Protein AF-A0A1Y1K7K6-F1 (afdb_monomer)

Sequence (137 aa):
GSRPLATKSSQQSQARAASTSFRSKNTNNTSPTKSSPLASSPPTNASDLDEEPPMPKKRKADKEDKPMSVKRRAVPSDVLNKAHKFKTYYQQYETLHYEITALDNPPHEKLASLLDLRDRLQIMKREIYKQYSPDRE

Foldseek 3Di:
DDDDDDDDDDDDDYDDDDDDDDDDDDDDDDDDDDDDPDDDDDDDPPPVPPDDDDDDDDDDDDDDDDDDPPVPPPQPPVLVVLVVVLVVLVVVLVVLVVVQVVDPDRDPVSVVVNVVSVVVSVVSVVVSCCSVPVPPD

Nearest PDB structures (foldseek):
  5vyk-assembly1_A  TM=8.886E-01  e=3.015E-01  Homo sapiens
  2f66-assembly3_A  TM=7.759E-01  e=1.296E+00  Saccharomyces cerevisiae
  7udc-assembly1_B  TM=7.387E-01  e=1.381E+00  Rattus norvegicus
  8th8-assembly1_H  TM=8.482E-01  e=2.954E+00  Tetrahymena thermophila

Radius of gyration: 34.65 Å; Cα contacts (8 Å, |Δi|>4): 29; chains: 1; bounding box: 94×81×56 Å

Organism: Photinus pyralis (NCBI:txid7054)

Solvent-accessible surface area (backbone atoms only — not comparable to full-atom values): 9794 Å² total; per-residue (Å²): 135,90,86,88,88,86,89,82,92,79,89,88,84,86,89,84,90,81,91,82,89,90,88,87,85,89,83,86,80,80,76,91,79,77,93,75,87,76,83,82,79,85,74,88,80,76,74,80,72,90,76,76,80,89,79,86,89,83,91,85,81,93,76,93,76,87,75,78,81,68,82,68,76,73,78,54,67,68,51,53,53,48,50,54,51,46,52,55,51,47,53,53,37,50,55,52,48,52,54,42,71,72,37,97,79,56,57,67,70,59,54,52,52,46,50,52,44,50,54,51,47,53,51,51,48,52,54,44,44,53,76,75,46,74,87,76,125

pLDDT: mean 70.52, std 21.45, range [38.28, 98.44]

Mean predicted aligned error: 21.3 Å

Secondary structure (DSSP, 8-state):
-------------------------------------------------------------------------PPPHHHHHHHHHHHHHHHHHHHHHHHHHH-SS--HHHHHHHHHHHHHHHHHHHHHHHHH-TT--

Structure (mmCIF, N/CA/C/O backbone):
data_AF-A0A1Y1K7K6-F1
#
_entry.id   AF-A0A1Y1K7K6-F1
#
loop_
_atom_site.group_PDB
_atom_site.id
_atom_site.type_symbol
_atom_site.label_atom_id
_atom_site.label_alt_id
_atom_site.label_comp_id
_atom_site.label_asym_id
_atom_site.label_entity_id
_atom_site.label_seq_id
_atom_site.pdbx_PDB_ins_code
_atom_site.Cartn_x
_atom_site.Cartn_y
_atom_site.Cartn_z
_atom_site.occupancy
_atom_site.B_iso_or_equiv
_atom_site.auth_seq_id
_atom_site.auth_comp_id
_atom_site.auth_asym_id
_atom_site.auth_atom_id
_atom_site.pdbx_PDB_model_num
ATOM 1 N N . GLY A 1 1 ? 24.194 -52.604 24.900 1.00 38.28 1 GLY A N 1
ATOM 2 C CA . GLY A 1 1 ? 25.603 -52.404 25.292 1.00 38.28 1 GLY A CA 1
ATOM 3 C C . GLY A 1 1 ? 26.163 -51.284 24.447 1.00 38.28 1 GLY A C 1
ATOM 4 O O . GLY A 1 1 ? 25.948 -51.329 23.250 1.00 38.28 1 GLY A O 1
ATOM 5 N N . SER A 1 2 ? 26.580 -50.166 25.048 1.00 42.72 2 SER A N 1
ATOM 6 C CA . SER A 1 2 ? 27.964 -49.885 25.511 1.00 42.72 2 SER A CA 1
ATOM 7 C C . SER A 1 2 ? 28.791 -49.281 24.367 1.00 42.72 2 SER A C 1
ATOM 9 O O . SER A 1 2 ? 28.832 -49.889 23.312 1.00 42.72 2 SER A O 1
ATOM 11 N N . ARG A 1 3 ? 29.516 -48.160 24.446 1.00 54.31 3 ARG A N 1
ATOM 12 C CA . ARG A 1 3 ? 29.800 -47.089 25.427 1.00 54.31 3 ARG A CA 1
ATOM 13 C C . ARG A 1 3 ? 30.460 -45.932 24.616 1.00 54.31 3 ARG A C 1
ATOM 15 O O . ARG A 1 3 ? 30.927 -46.190 23.509 1.00 54.31 3 ARG A O 1
ATOM 22 N N . PRO A 1 4 ? 30.530 -44.697 25.149 1.00 62.84 4 PRO A N 1
ATOM 23 C CA . PRO A 1 4 ? 31.079 -43.501 24.492 1.00 62.84 4 PRO A CA 1
ATOM 24 C C . PRO A 1 4 ? 32.577 -43.284 24.796 1.00 62.84 4 PRO A C 1
ATOM 26 O O . PRO A 1 4 ? 33.101 -43.861 25.750 1.00 62.84 4 PRO A O 1
ATOM 29 N N . LEU A 1 5 ? 33.243 -42.388 24.055 1.00 50.78 5 LEU A N 1
ATOM 30 C CA . LEU A 1 5 ? 34.589 -41.885 24.367 1.00 50.78 5 LEU A CA 1
ATOM 31 C C . LEU A 1 5 ? 34.592 -40.3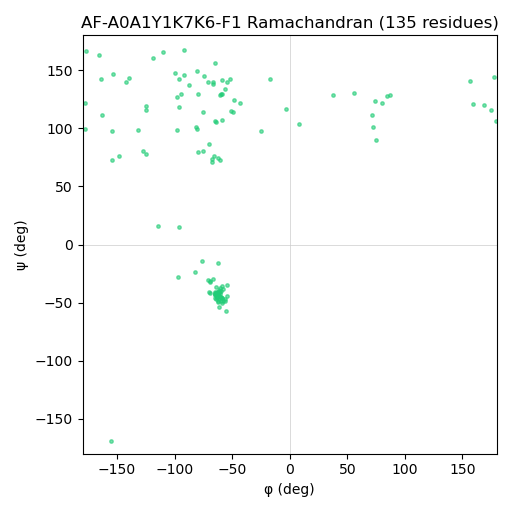54 24.448 1.00 50.78 5 LEU A C 1
ATOM 33 O O . LEU A 1 5 ? 34.352 -39.653 23.470 1.00 50.78 5 LEU A O 1
ATOM 37 N N . ALA A 1 6 ? 34.875 -39.869 25.654 1.00 51.06 6 ALA A N 1
ATOM 38 C CA . ALA A 1 6 ? 35.286 -38.510 25.964 1.00 51.06 6 ALA A CA 1
ATOM 39 C C . ALA A 1 6 ? 36.810 -38.486 26.134 1.00 51.06 6 ALA A C 1
ATOM 41 O O . ALA A 1 6 ? 37.355 -39.424 26.713 1.00 51.06 6 ALA A O 1
ATOM 42 N N . THR A 1 7 ? 37.472 -37.386 25.772 1.00 53.69 7 THR A N 1
ATOM 43 C CA . THR A 1 7 ? 38.765 -37.008 26.364 1.00 53.69 7 THR A CA 1
ATOM 44 C C . THR A 1 7 ? 38.858 -35.497 26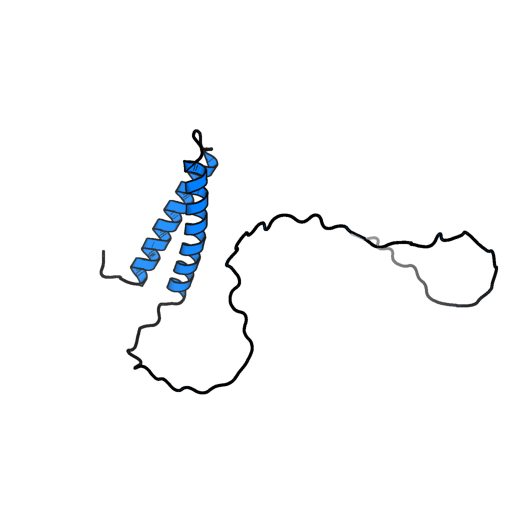.546 1.00 53.69 7 THR A C 1
ATOM 46 O O . THR A 1 7 ? 38.395 -34.712 25.725 1.00 53.69 7 THR A O 1
ATOM 49 N N . LYS A 1 8 ? 39.438 -35.134 27.686 1.00 46.44 8 LYS A N 1
ATOM 50 C CA . LYS A 1 8 ? 39.464 -33.845 28.375 1.00 46.44 8 LYS A CA 1
ATOM 51 C C . LYS A 1 8 ? 40.925 -33.372 28.475 1.00 46.44 8 LYS A C 1
ATOM 53 O O . LYS A 1 8 ? 41.815 -34.214 28.509 1.00 46.44 8 LYS A O 1
ATOM 58 N N . SER A 1 9 ? 41.098 -32.068 28.705 1.00 41.00 9 SER A N 1
ATOM 59 C CA . SER A 1 9 ? 42.207 -31.411 29.434 1.00 41.00 9 SER A CA 1
ATOM 60 C C . SER A 1 9 ? 43.519 -31.069 28.712 1.00 41.00 9 SER A C 1
ATOM 62 O O . SER A 1 9 ? 44.230 -31.945 28.244 1.00 41.00 9 SER A O 1
ATOM 64 N N . SER A 1 10 ? 43.915 -29.795 28.844 1.00 49.75 10 SER A N 1
ATOM 65 C CA . SER A 1 10 ? 45.246 -29.338 29.303 1.00 49.75 10 SER A CA 1
ATOM 66 C C . SER A 1 10 ? 45.103 -27.845 29.693 1.00 49.75 10 SER A C 1
ATOM 68 O O . SER A 1 10 ? 44.588 -27.080 28.886 1.00 49.75 10 SER A O 1
ATOM 70 N N . GLN A 1 11 ? 45.192 -27.419 30.969 1.00 48.84 11 GLN A N 1
ATOM 71 C CA . GLN A 1 11 ? 46.426 -27.066 31.716 1.00 48.84 11 GLN A CA 1
ATOM 72 C C . GLN A 1 11 ? 47.237 -25.971 30.966 1.00 48.84 11 GLN A C 1
ATOM 74 O O . GLN A 1 11 ? 47.449 -26.106 29.774 1.00 48.84 11 GLN A O 1
ATOM 79 N N . GLN A 1 12 ? 47.721 -24.846 31.512 1.00 47.56 12 GLN A N 1
ATOM 80 C CA . GLN A 1 12 ? 48.165 -24.501 32.863 1.00 47.56 12 GLN A CA 1
ATOM 81 C C . GLN A 1 12 ? 48.571 -23.006 32.944 1.00 47.56 12 GLN A C 1
ATOM 83 O O . GLN A 1 12 ? 48.747 -22.311 31.949 1.00 47.56 12 GLN A O 1
ATOM 88 N N . SER A 1 13 ? 48.703 -22.570 34.190 1.00 48.38 13 SER A N 1
ATOM 89 C CA . SER A 1 13 ? 48.967 -21.281 34.825 1.00 48.38 13 SER A CA 1
ATOM 90 C C . SER A 1 13 ? 50.333 -20.589 34.593 1.00 48.38 13 SER A C 1
ATOM 92 O O . SER A 1 13 ? 51.356 -21.249 34.493 1.00 48.38 13 SER A O 1
ATOM 94 N N . GLN A 1 14 ? 50.307 -19.257 34.778 1.00 46.09 14 GLN A N 1
ATOM 95 C CA . GLN A 1 14 ? 51.248 -18.387 35.530 1.00 46.09 14 GLN A CA 1
ATOM 96 C C . GLN A 1 14 ? 52.668 -18.005 35.022 1.00 46.09 14 GLN A C 1
ATOM 98 O O . GLN A 1 14 ? 53.580 -18.814 34.960 1.00 46.09 14 GLN A O 1
ATOM 103 N N . ALA A 1 15 ? 52.838 -16.669 34.951 1.00 47.12 15 ALA A N 1
ATOM 104 C CA . ALA A 1 15 ? 53.878 -15.821 35.574 1.00 47.12 15 ALA A CA 1
ATOM 105 C C . ALA A 1 15 ? 55.297 -15.702 34.959 1.00 47.12 15 ALA A C 1
ATOM 107 O O . ALA A 1 15 ? 56.070 -16.647 34.961 1.00 47.12 15 ALA A O 1
ATOM 108 N N . ARG A 1 16 ? 55.709 -14.462 34.625 1.00 40.91 16 ARG A N 1
ATOM 109 C CA . ARG A 1 16 ? 56.664 -13.596 35.375 1.00 40.91 16 ARG A CA 1
ATOM 110 C C . ARG A 1 16 ? 57.333 -12.549 34.469 1.00 40.91 16 ARG A C 1
ATOM 112 O O . ARG A 1 16 ? 57.690 -12.815 33.330 1.00 40.91 16 ARG A O 1
ATOM 119 N N . ALA A 1 17 ? 57.500 -11.348 35.017 1.00 48.31 17 ALA A N 1
ATOM 120 C CA . ALA A 1 17 ? 58.277 -10.252 34.445 1.00 48.31 17 ALA A CA 1
ATOM 121 C C . ALA A 1 17 ? 59.783 -10.426 34.718 1.00 48.31 17 ALA A C 1
ATOM 123 O O . ALA A 1 17 ? 60.126 -10.934 35.784 1.00 48.31 17 ALA A O 1
ATOM 124 N N . ALA A 1 18 ? 60.643 -9.944 33.806 1.00 44.62 18 ALA A N 1
ATOM 125 C CA . ALA A 1 18 ? 61.754 -9.008 34.076 1.00 44.62 18 ALA A CA 1
ATOM 126 C C . ALA A 1 18 ? 62.718 -8.861 32.868 1.00 44.62 18 ALA A C 1
ATOM 128 O O . ALA A 1 18 ? 63.338 -9.823 32.435 1.00 44.62 18 ALA A O 1
ATOM 129 N N . SER A 1 19 ? 62.826 -7.618 32.375 1.00 49.53 19 SER A N 1
ATOM 130 C CA . SER A 1 19 ? 64.025 -6.877 31.915 1.00 49.53 19 SER A CA 1
ATOM 131 C C . SER A 1 19 ? 65.166 -7.581 31.152 1.00 49.53 19 SER A C 1
ATOM 133 O O . SER A 1 19 ? 65.860 -8.423 31.706 1.00 49.53 19 SER A O 1
ATOM 135 N N . THR A 1 20 ? 65.564 -7.034 29.995 1.00 47.12 20 THR A N 1
ATOM 136 C CA . THR A 1 20 ? 66.698 -6.078 29.874 1.00 47.12 20 THR A CA 1
ATOM 137 C C . THR A 1 20 ? 66.968 -5.655 28.417 1.00 47.12 20 THR A C 1
ATOM 139 O O . THR A 1 20 ? 66.792 -6.425 27.481 1.00 47.12 20 THR A O 1
ATOM 142 N N . SER A 1 21 ? 67.354 -4.379 28.281 1.00 53.16 21 SER A N 1
ATOM 143 C CA . SER A 1 21 ? 67.918 -3.626 27.146 1.00 53.16 21 SER A CA 1
ATOM 144 C C . SER A 1 21 ? 68.513 -4.398 25.970 1.00 53.16 21 SER A C 1
ATOM 146 O O . SER A 1 21 ? 69.341 -5.251 26.218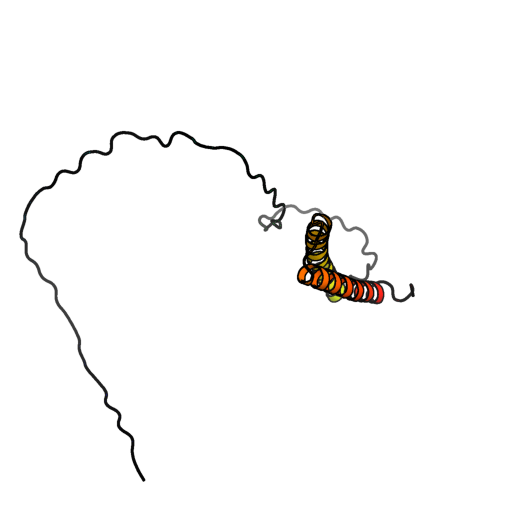 1.00 53.16 21 SER A O 1
ATOM 148 N N . PHE A 1 22 ? 68.304 -3.901 24.738 1.00 55.81 22 PHE A N 1
ATOM 149 C CA . PHE A 1 22 ? 69.387 -3.381 23.880 1.00 55.81 22 PHE A CA 1
ATOM 150 C C . PHE A 1 22 ? 68.864 -2.327 22.888 1.00 55.81 22 PHE A C 1
ATOM 152 O O . PHE A 1 22 ? 67.721 -2.329 22.446 1.00 55.81 22 PHE A O 1
ATOM 159 N N . ARG A 1 23 ? 69.746 -1.372 22.609 1.00 54.50 23 ARG A N 1
ATOM 160 C CA . ARG A 1 23 ? 69.566 -0.109 21.891 1.00 54.50 23 ARG A CA 1
ATOM 161 C C . ARG A 1 23 ? 69.971 -0.255 20.424 1.00 54.50 23 ARG A C 1
ATOM 163 O O . ARG A 1 23 ? 70.997 -0.876 20.183 1.00 54.50 23 ARG A O 1
ATOM 170 N N . SER A 1 24 ? 69.255 0.392 19.495 1.00 54.81 24 SER A N 1
ATOM 171 C CA . SER A 1 24 ? 69.720 0.909 18.177 1.00 54.81 24 SER A CA 1
ATOM 172 C C . SER A 1 24 ? 68.535 1.619 17.494 1.00 54.81 24 SER A C 1
ATOM 174 O O . SER A 1 24 ? 67.534 0.985 17.208 1.00 54.81 24 SER A O 1
ATOM 176 N N . LYS A 1 25 ? 68.415 2.950 17.530 1.00 51.12 25 LYS A N 1
ATOM 177 C CA . LYS A 1 25 ? 69.030 4.002 16.690 1.00 51.12 25 LYS A CA 1
ATOM 178 C C . LYS A 1 25 ? 68.468 4.103 15.251 1.00 51.12 25 LYS A C 1
ATOM 180 O O . LYS A 1 25 ? 68.913 3.410 14.354 1.00 51.12 25 LYS A O 1
ATOM 185 N N . ASN A 1 26 ? 67.598 5.111 15.101 1.00 52.88 26 ASN A N 1
ATOM 186 C CA . ASN A 1 26 ? 67.475 6.081 14.001 1.00 52.88 26 ASN A CA 1
ATOM 187 C C . ASN A 1 26 ? 66.937 5.633 12.628 1.00 52.88 26 ASN A C 1
ATOM 189 O O . ASN A 1 26 ? 67.670 5.072 11.827 1.00 52.88 26 ASN A O 1
ATOM 193 N N . THR A 1 27 ? 65.737 6.106 12.280 1.00 55.66 27 THR A N 1
ATOM 194 C CA . THR A 1 27 ? 65.435 6.623 10.934 1.00 55.66 27 THR A CA 1
ATOM 195 C C . THR A 1 27 ? 64.561 7.869 11.062 1.00 55.66 27 THR A C 1
ATOM 197 O O . THR A 1 27 ? 63.800 8.021 12.010 1.00 55.66 27 THR A O 1
ATOM 200 N N . ASN A 1 28 ? 64.816 8.819 10.170 1.00 55.31 28 ASN A N 1
ATOM 201 C CA . ASN A 1 28 ? 64.432 10.218 10.266 1.00 55.31 28 ASN A CA 1
ATOM 202 C C . ASN A 1 28 ? 62.962 10.423 9.883 1.00 55.31 28 ASN A C 1
ATOM 204 O O . ASN A 1 28 ? 62.551 10.023 8.796 1.00 55.31 28 ASN A O 1
ATOM 208 N N . ASN A 1 29 ? 62.209 11.120 10.732 1.00 57.03 29 ASN A N 1
ATOM 209 C CA . ASN A 1 29 ? 60.834 11.511 10.444 1.00 57.03 29 ASN A CA 1
ATOM 210 C C . ASN A 1 29 ? 60.864 12.956 9.954 1.00 57.03 29 ASN A C 1
ATOM 212 O O . ASN A 1 29 ? 60.966 13.896 10.742 1.00 57.03 29 ASN A O 1
ATOM 216 N N . THR A 1 30 ? 60.827 13.101 8.637 1.00 61.28 30 THR A N 1
ATOM 217 C CA . THR A 1 30 ? 60.584 14.344 7.910 1.00 61.28 30 THR A CA 1
ATOM 218 C C . THR A 1 30 ? 59.356 15.053 8.492 1.00 61.28 30 THR A C 1
ATOM 220 O O . THR A 1 30 ? 58.285 14.462 8.610 1.00 61.28 30 THR A O 1
ATOM 223 N N . SER A 1 31 ? 59.525 16.307 8.900 1.00 64.56 31 SER A N 1
ATOM 224 C CA . SER A 1 31 ? 58.498 17.162 9.504 1.00 64.56 31 SER A CA 1
ATOM 225 C C . SER A 1 31 ? 57.210 17.225 8.663 1.00 64.56 31 SER A C 1
ATOM 227 O O . SER A 1 31 ? 57.316 17.343 7.441 1.00 64.56 31 SER A O 1
ATOM 229 N N . PRO A 1 32 ? 55.996 17.267 9.254 1.00 61.44 32 PRO A N 1
ATOM 230 C CA . PRO A 1 32 ? 54.806 17.635 8.503 1.00 61.44 32 PRO A CA 1
ATOM 231 C C . PRO A 1 32 ? 54.750 19.164 8.415 1.00 61.44 32 PRO A C 1
ATOM 233 O O . PRO A 1 32 ? 54.392 19.854 9.369 1.00 61.44 32 PRO A O 1
ATOM 236 N N . THR A 1 33 ? 55.142 19.720 7.274 1.00 58.53 33 THR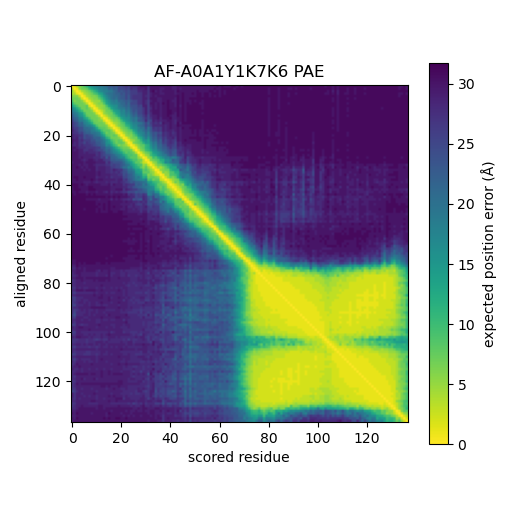 A N 1
ATOM 237 C CA . THR A 1 33 ? 54.923 21.131 6.954 1.00 58.53 33 THR A CA 1
ATOM 238 C C . THR A 1 33 ? 53.635 21.295 6.148 1.00 58.53 33 THR A C 1
ATOM 240 O O . THR A 1 33 ? 53.452 20.676 5.108 1.00 58.53 33 THR A O 1
ATOM 243 N N . LYS A 1 34 ? 52.791 22.221 6.622 1.00 57.78 34 LYS A N 1
ATOM 244 C CA . LYS A 1 34 ? 51.697 22.901 5.905 1.00 57.78 34 LYS A CA 1
ATOM 245 C C . LYS A 1 34 ? 50.415 22.100 5.624 1.00 57.78 34 LYS A C 1
ATOM 247 O O . LYS A 1 34 ? 50.183 21.554 4.556 1.00 57.78 34 LYS A O 1
ATOM 252 N N . SER A 1 35 ? 49.518 22.200 6.599 1.00 60.25 35 SER A N 1
ATOM 253 C CA . SER A 1 35 ? 48.136 22.678 6.439 1.00 60.25 35 SER A CA 1
ATOM 254 C C . SER A 1 35 ? 47.706 23.181 5.042 1.00 60.25 35 SER A C 1
ATOM 256 O O . SER A 1 35 ? 48.162 24.241 4.606 1.00 60.25 35 SER A O 1
ATOM 258 N N . SER A 1 36 ? 46.733 22.500 4.423 1.00 62.06 36 SER A N 1
ATOM 259 C CA . SER A 1 36 ? 45.456 23.068 3.924 1.00 62.06 36 SER A CA 1
ATOM 260 C C . SER A 1 36 ? 44.646 22.014 3.153 1.00 62.06 36 SER A C 1
ATOM 262 O O . SER A 1 36 ? 45.074 21.621 2.069 1.00 62.06 36 SER A O 1
ATOM 264 N N . PRO A 1 37 ? 43.449 21.603 3.608 1.00 69.44 37 PRO A N 1
ATOM 265 C CA . PRO A 1 37 ? 42.412 21.163 2.689 1.00 69.44 37 PRO A CA 1
ATOM 266 C C . PRO A 1 37 ? 41.746 22.426 2.130 1.00 69.44 37 PRO A C 1
ATOM 268 O O . PRO A 1 37 ? 40.939 23.067 2.805 1.00 69.44 37 PRO A O 1
ATOM 271 N N . LEU A 1 38 ? 42.137 22.836 0.920 1.00 56.56 38 LEU A N 1
ATOM 272 C CA . LEU A 1 38 ? 41.369 23.839 0.191 1.00 56.56 38 LEU A CA 1
ATOM 273 C C . LEU A 1 38 ? 39.968 23.276 -0.046 1.00 56.56 38 LEU A C 1
ATOM 275 O O . LEU A 1 38 ? 39.806 22.150 -0.516 1.00 56.56 38 LEU A O 1
ATOM 279 N N . ALA A 1 39 ? 38.980 24.083 0.318 1.00 63.12 39 ALA A N 1
ATOM 280 C CA . ALA A 1 39 ? 37.572 23.839 0.106 1.00 63.12 39 ALA A CA 1
ATOM 281 C C . ALA A 1 39 ? 37.290 23.300 -1.305 1.00 63.12 39 ALA A C 1
ATOM 283 O O . ALA A 1 39 ? 37.545 23.967 -2.305 1.00 63.12 39 ALA A O 1
ATOM 284 N N . SER A 1 40 ? 36.678 22.123 -1.359 1.00 50.06 40 SER A N 1
ATOM 285 C CA . SER A 1 40 ? 35.781 21.763 -2.448 1.00 50.06 40 SER A CA 1
ATOM 286 C C . SER A 1 40 ? 34.452 21.352 -1.823 1.00 50.06 40 SER A C 1
ATOM 288 O O . SER A 1 40 ? 34.156 20.180 -1.623 1.00 50.06 40 SER A O 1
ATOM 290 N N . SER A 1 41 ? 33.681 22.360 -1.431 1.00 64.75 41 SER A N 1
ATOM 291 C CA . SER A 1 41 ? 32.221 22.283 -1.526 1.00 64.75 41 SER A CA 1
ATOM 292 C C . SER A 1 41 ? 31.886 22.784 -2.934 1.00 64.75 41 SER A C 1
ATOM 294 O O . SER A 1 41 ? 32.508 23.770 -3.347 1.00 64.75 41 SER A O 1
ATOM 296 N N . PRO A 1 42 ? 30.966 22.162 -3.696 1.00 62.78 42 PRO A N 1
ATOM 297 C CA . PRO A 1 42 ? 29.527 22.402 -3.474 1.00 62.78 42 PRO A CA 1
ATOM 298 C C . PRO A 1 42 ? 28.628 21.228 -3.962 1.00 62.78 42 PRO A C 1
ATOM 300 O O . PRO A 1 42 ? 29.151 20.203 -4.392 1.00 62.78 42 PRO A O 1
ATOM 303 N N . PRO A 1 43 ? 27.290 21.359 -4.035 1.00 55.69 43 PRO A N 1
ATOM 304 C CA . PRO A 1 43 ? 26.358 22.168 -3.262 1.00 55.69 43 PRO A CA 1
ATOM 305 C C . PRO A 1 43 ? 25.492 21.276 -2.351 1.00 55.69 43 PRO A C 1
ATOM 307 O O . PRO A 1 43 ? 25.409 20.061 -2.501 1.00 55.69 43 PRO A O 1
ATOM 310 N N . THR A 1 44 ? 24.828 21.925 -1.404 1.00 57.91 44 THR A N 1
ATOM 311 C CA . THR A 1 44 ? 23.617 21.473 -0.712 1.00 57.91 44 THR A CA 1
ATOM 312 C C . THR A 1 44 ? 22.783 20.472 -1.520 1.00 57.91 44 THR A C 1
ATOM 314 O O . THR A 1 44 ? 21.945 20.864 -2.333 1.00 57.91 44 THR A O 1
ATOM 317 N N . ASN A 1 45 ? 22.946 19.178 -1.238 1.00 46.62 45 ASN A N 1
ATOM 318 C CA . ASN A 1 45 ? 21.852 18.235 -1.410 1.00 46.62 45 ASN A CA 1
ATOM 319 C C . ASN A 1 45 ? 20.900 18.493 -0.240 1.00 46.62 45 ASN A C 1
ATOM 321 O O . ASN A 1 45 ? 20.977 17.848 0.804 1.00 46.62 45 ASN A O 1
ATOM 325 N N . ALA A 1 46 ? 20.081 19.536 -0.389 1.00 55.38 46 ALA A N 1
ATOM 326 C CA . ALA A 1 46 ? 18.899 19.743 0.426 1.00 55.38 46 ALA A CA 1
ATOM 327 C C . ALA A 1 46 ? 17.900 18.635 0.072 1.00 55.38 46 ALA A C 1
ATOM 329 O O . ALA A 1 46 ? 16.902 18.856 -0.604 1.00 55.38 46 ALA A O 1
ATOM 330 N N . SER A 1 47 ? 18.189 17.420 0.532 1.00 49.31 47 SER A N 1
ATOM 331 C CA . SER A 1 47 ? 17.118 16.568 1.011 1.00 49.31 47 SER A CA 1
ATOM 332 C C . SER A 1 47 ? 16.657 17.215 2.310 1.00 49.31 47 SER A C 1
ATOM 334 O O . SER A 1 47 ? 17.188 16.936 3.383 1.00 49.31 47 SER A O 1
ATOM 336 N N . ASP A 1 48 ? 15.733 18.164 2.167 1.00 52.25 48 ASP A N 1
ATOM 337 C CA . ASP A 1 48 ? 14.821 18.593 3.219 1.00 52.25 48 ASP A CA 1
ATOM 338 C C . ASP A 1 48 ? 13.965 17.372 3.574 1.00 52.25 48 ASP A C 1
ATOM 340 O O . ASP A 1 48 ? 12.845 17.178 3.110 1.00 52.25 48 ASP A O 1
ATOM 344 N N . LEU A 1 49 ? 14.589 16.440 4.289 1.00 44.12 49 LEU A N 1
ATOM 345 C CA . LEU A 1 49 ? 13.907 15.359 4.961 1.00 44.12 49 LEU A CA 1
ATOM 346 C C . LEU A 1 49 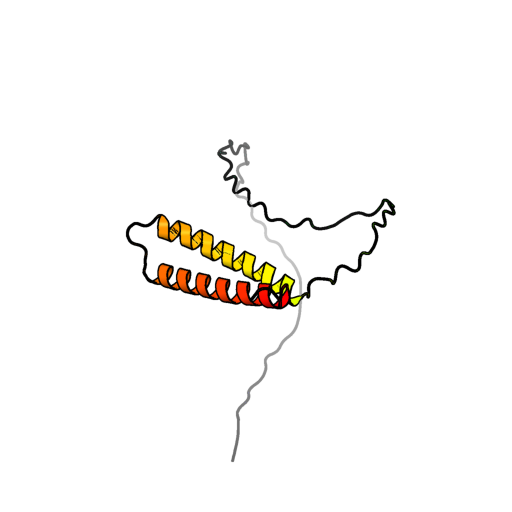? 13.351 15.989 6.238 1.00 44.12 49 LEU A C 1
ATOM 348 O O . LEU A 1 49 ? 13.967 15.905 7.301 1.00 44.12 49 LEU A O 1
ATOM 352 N N . ASP A 1 50 ? 12.225 16.690 6.099 1.00 55.56 50 ASP A N 1
ATOM 353 C CA . ASP A 1 50 ? 11.375 17.100 7.216 1.00 55.56 50 ASP A CA 1
ATOM 354 C C . ASP A 1 50 ? 10.786 15.833 7.850 1.00 55.56 50 ASP A C 1
ATOM 356 O O . ASP A 1 50 ? 9.659 15.422 7.589 1.00 55.56 50 ASP A O 1
ATOM 360 N N . GLU A 1 51 ? 11.610 15.130 8.620 1.00 55.34 51 GLU A N 1
ATOM 361 C CA . GLU A 1 51 ? 11.160 14.060 9.497 1.00 55.34 51 GLU A CA 1
ATOM 362 C C . GLU A 1 51 ? 12.142 13.900 10.662 1.00 55.34 51 GLU A C 1
ATOM 364 O O . GLU A 1 51 ? 12.891 12.930 10.761 1.00 55.34 51 GLU A O 1
ATOM 369 N N . GLU A 1 52 ? 12.119 14.863 11.588 1.00 47.22 52 GLU A N 1
ATOM 370 C CA . GLU A 1 52 ? 12.468 14.572 12.980 1.00 47.22 52 GLU A CA 1
ATOM 371 C C . GLU A 1 52 ? 11.314 15.007 13.900 1.00 47.22 52 GLU A C 1
ATOM 373 O O . GLU A 1 52 ? 10.925 16.178 13.914 1.00 47.22 52 GLU A O 1
ATOM 378 N N . PRO A 1 53 ? 10.715 14.070 14.657 1.00 53.03 53 PRO A N 1
ATOM 379 C CA . PRO A 1 53 ? 9.713 14.394 15.661 1.00 53.03 53 PRO A CA 1
ATOM 380 C C . PRO A 1 53 ? 10.378 15.183 16.800 1.00 53.03 53 PRO A C 1
ATOM 382 O O . PRO A 1 53 ? 11.467 14.813 17.230 1.00 53.03 53 PRO A O 1
ATOM 385 N N . PRO A 1 54 ? 9.750 16.225 17.374 1.00 48.66 54 PRO A N 1
ATOM 386 C CA . PRO A 1 54 ? 10.393 17.001 18.427 1.00 48.66 54 PRO A CA 1
ATOM 387 C C . PRO A 1 54 ? 10.612 16.140 19.681 1.00 48.66 54 PRO A C 1
ATOM 389 O O . PRO A 1 54 ? 9.672 15.849 20.428 1.00 48.66 54 PRO A O 1
ATOM 392 N N . MET A 1 55 ? 11.865 15.748 19.941 1.00 49.19 55 MET A N 1
ATOM 393 C CA . MET A 1 55 ? 12.254 15.139 21.212 1.00 49.19 55 MET A CA 1
ATOM 394 C C . MET A 1 55 ? 12.334 16.181 22.347 1.00 49.19 55 MET A C 1
ATOM 396 O O . MET A 1 55 ? 12.716 17.334 22.142 1.00 49.19 55 MET A O 1
ATOM 400 N N . PRO A 1 56 ? 11.975 15.792 23.585 1.00 57.09 56 PRO A N 1
ATOM 401 C CA . PRO A 1 56 ? 11.582 16.712 24.647 1.00 57.09 56 PRO A CA 1
ATOM 402 C C . PRO A 1 56 ? 12.766 17.141 25.521 1.00 57.09 56 PRO A C 1
ATOM 404 O O . PRO A 1 56 ? 13.615 16.311 25.841 1.00 57.09 56 PRO A O 1
ATOM 407 N N . LYS A 1 57 ? 12.765 18.395 26.012 1.00 54.41 57 LYS A N 1
ATOM 408 C CA . LYS A 1 57 ? 13.364 18.818 27.306 1.00 54.41 57 LYS A CA 1
ATOM 409 C C . LYS A 1 57 ? 13.199 20.331 27.556 1.00 54.41 57 LYS A C 1
ATOM 411 O O . LYS A 1 57 ? 13.960 21.120 27.011 1.00 54.41 57 LYS A O 1
ATOM 416 N N . LYS A 1 58 ? 12.296 20.704 28.483 1.00 53.53 58 LYS A N 1
ATOM 417 C CA . LYS A 1 58 ? 12.544 21.500 29.722 1.00 53.53 58 LYS A CA 1
ATOM 418 C C . LYS A 1 58 ? 11.252 22.167 30.256 1.00 53.53 58 LYS A C 1
ATOM 420 O O . LYS A 1 58 ? 10.620 22.961 29.578 1.00 53.53 58 LYS A O 1
ATOM 425 N N . ARG A 1 59 ? 10.886 21.835 31.507 1.00 50.69 59 ARG A N 1
ATOM 426 C CA . ARG A 1 59 ? 9.893 22.532 32.372 1.00 50.69 59 ARG A CA 1
ATOM 427 C C . ARG A 1 59 ? 10.363 23.993 32.567 1.00 50.69 59 ARG A C 1
ATOM 429 O O . ARG A 1 59 ? 11.565 24.171 32.730 1.00 50.69 59 ARG A O 1
ATOM 436 N N . LYS A 1 60 ? 9.548 25.057 32.592 1.00 44.12 60 LYS A N 1
ATOM 437 C CA . LYS A 1 60 ? 8.364 25.385 33.417 1.00 44.12 60 LYS A CA 1
ATOM 438 C C . LYS A 1 60 ? 7.593 26.540 32.743 1.00 44.12 60 LYS A C 1
ATOM 440 O O . LYS A 1 60 ? 8.247 27.473 32.301 1.00 44.12 60 LYS A O 1
ATOM 445 N N . ALA A 1 61 ? 6.264 26.530 32.775 1.00 42.28 61 ALA A N 1
ATOM 446 C CA . ALA A 1 61 ? 5.425 27.713 33.013 1.00 42.28 61 ALA A CA 1
ATOM 447 C C . ALA A 1 61 ? 3.960 27.270 33.018 1.00 42.28 61 ALA A C 1
ATOM 449 O O . ALA A 1 61 ? 3.481 26.653 32.072 1.00 42.28 61 ALA A O 1
ATOM 450 N N . ASP A 1 62 ? 3.310 27.550 34.136 1.00 45.41 62 ASP A N 1
ATOM 451 C CA . ASP A 1 62 ? 1.886 27.416 34.385 1.00 45.41 62 ASP A CA 1
ATOM 452 C C . ASP A 1 62 ? 1.091 28.294 33.405 1.00 45.41 62 ASP A C 1
ATOM 454 O O . ASP A 1 62 ? 1.415 29.470 33.234 1.00 45.41 62 ASP A O 1
ATOM 458 N N . LYS A 1 63 ? 0.094 27.710 32.736 1.00 48.88 63 LYS A N 1
ATOM 459 C CA . LYS A 1 63 ? -1.060 28.428 32.190 1.00 48.88 63 LYS A CA 1
ATOM 460 C C . LYS A 1 63 ? -2.221 27.454 32.092 1.00 48.88 63 LYS A C 1
ATOM 462 O O . LYS A 1 63 ? -2.312 26.610 31.202 1.00 48.88 63 LYS A O 1
ATOM 467 N N . GLU A 1 64 ? -3.044 27.546 33.121 1.00 51.22 64 GLU A N 1
ATOM 468 C CA . GLU A 1 64 ? -4.393 27.031 33.183 1.00 51.22 64 GLU A CA 1
ATOM 469 C C . GLU A 1 64 ? -5.233 27.659 32.068 1.00 51.22 64 GLU A C 1
ATOM 471 O O . GLU A 1 64 ? -5.613 28.817 32.149 1.00 51.22 64 GLU A O 1
ATOM 476 N N . ASP A 1 65 ? -5.540 26.873 31.041 1.00 44.22 65 ASP A N 1
ATOM 477 C CA . ASP A 1 65 ? -6.668 27.131 30.156 1.00 44.22 65 ASP A CA 1
ATOM 478 C C . ASP A 1 65 ? -7.437 25.820 30.004 1.00 44.22 65 ASP A C 1
ATOM 480 O O . ASP A 1 65 ? -7.069 24.906 29.263 1.00 44.22 65 ASP A O 1
ATOM 484 N N . LYS A 1 66 ? -8.515 25.710 30.782 1.00 51.16 66 LYS A N 1
ATOM 485 C CA . LYS A 1 66 ? -9.607 24.770 30.540 1.00 51.16 66 LYS A CA 1
ATOM 486 C C . LYS A 1 66 ? -10.429 25.329 29.371 1.00 51.16 66 LYS A C 1
ATOM 488 O O . LYS A 1 66 ? -11.138 26.312 29.571 1.00 51.16 66 LYS A O 1
ATOM 493 N N . PRO A 1 67 ? -10.480 24.674 28.203 1.00 45.22 67 PRO A N 1
ATOM 494 C CA . PRO A 1 67 ? -11.682 24.723 27.398 1.00 45.22 67 PRO A CA 1
ATOM 495 C C . PRO A 1 67 ? -12.500 23.474 27.714 1.00 45.22 67 PRO A C 1
ATOM 497 O O . PRO A 1 67 ? -12.031 22.350 27.534 1.00 45.22 67 PRO A O 1
ATOM 500 N N . MET A 1 68 ? -13.709 23.706 28.235 1.00 43.66 68 MET A N 1
ATOM 501 C CA . MET A 1 68 ? -14.883 22.833 28.181 1.00 43.66 68 MET A CA 1
ATOM 502 C C . MET A 1 68 ? -14.596 21.438 27.609 1.00 43.66 68 MET A C 1
ATOM 504 O O . MET A 1 68 ? -14.510 21.242 26.393 1.00 43.66 68 MET A O 1
ATOM 508 N N . SER A 1 69 ? -14.521 20.445 28.490 1.00 44.75 69 SER A N 1
ATOM 509 C CA . SER A 1 69 ? -14.631 19.037 28.130 1.00 44.75 69 SER A CA 1
ATOM 510 C C . SER A 1 69 ? -16.056 18.747 27.647 1.00 44.75 69 SER A C 1
ATOM 512 O O . SER A 1 69 ? -16.834 18.040 28.285 1.00 44.75 69 SER A O 1
ATOM 514 N N . VAL A 1 70 ? -16.397 19.253 26.456 1.00 51.00 70 VAL A N 1
ATOM 515 C CA . VAL A 1 70 ? -17.308 18.535 25.567 1.00 51.00 70 VAL A CA 1
ATOM 516 C C . VAL A 1 70 ? -16.707 17.142 25.500 1.00 51.00 70 VAL A C 1
ATOM 518 O O . VAL A 1 70 ? -15.552 17.006 25.093 1.00 51.00 70 VAL A O 1
ATOM 521 N N . LYS A 1 71 ? -17.426 16.138 26.010 1.00 53.94 71 LYS A N 1
ATOM 522 C CA . LYS A 1 71 ? -17.027 14.726 26.018 1.00 53.94 71 LYS A CA 1
ATOM 523 C C . LYS A 1 71 ? -16.854 14.257 24.569 1.00 53.94 71 LYS A C 1
ATOM 525 O O . LYS A 1 71 ? -17.693 13.539 24.035 1.00 53.94 71 LYS A O 1
ATOM 530 N N . ARG A 1 72 ? -15.787 14.699 23.902 1.00 57.78 72 ARG A N 1
ATOM 531 C CA . ARG A 1 72 ? -15.333 14.161 22.632 1.00 57.78 72 ARG A CA 1
ATOM 532 C C . ARG A 1 72 ? -14.957 12.736 22.970 1.00 57.78 72 ARG A C 1
ATOM 534 O O . ARG A 1 72 ? -13.984 12.513 23.689 1.00 57.78 72 ARG A O 1
ATOM 541 N N . ARG A 1 73 ? -15.799 11.787 22.551 1.00 65.88 73 ARG A N 1
ATOM 542 C CA . ARG A 1 73 ? -15.452 10.369 22.586 1.00 65.88 73 ARG A CA 1
ATOM 543 C C . ARG A 1 73 ? -14.078 10.272 21.939 1.00 65.88 73 ARG A C 1
ATOM 545 O O . ARG A 1 73 ? -13.921 10.661 20.782 1.00 65.88 73 ARG A O 1
ATOM 552 N N . ALA A 1 74 ? -13.082 9.889 22.729 1.00 75.00 74 ALA A N 1
ATOM 553 C CA . ALA A 1 74 ? -11.739 9.712 22.217 1.00 75.00 74 ALA A CA 1
ATOM 554 C C . ALA A 1 74 ? -11.816 8.709 21.062 1.00 75.00 74 ALA A C 1
ATOM 556 O O . ALA A 1 74 ? -12.502 7.690 21.175 1.00 75.00 74 ALA A O 1
ATOM 557 N N . VAL A 1 75 ? -11.164 9.027 19.942 1.00 79.44 75 VAL A N 1
ATOM 558 C CA . VAL A 1 75 ? -11.067 8.096 18.816 1.00 79.44 75 VAL A CA 1
ATOM 559 C C . VAL A 1 75 ? -10.385 6.826 19.337 1.00 79.44 75 VAL A C 1
ATOM 561 O O . VAL A 1 75 ? -9.338 6.951 19.981 1.00 79.44 75 VAL A O 1
ATOM 564 N N . PRO A 1 76 ? -10.950 5.625 19.107 1.00 88.19 76 PRO A N 1
ATOM 565 C CA . PRO A 1 76 ? -10.333 4.391 19.569 1.00 88.19 76 PRO A CA 1
ATOM 566 C C . PRO A 1 76 ? -8.890 4.286 19.071 1.00 88.19 76 PRO A C 1
ATOM 568 O O . PRO A 1 76 ? -8.598 4.607 17.915 1.00 88.19 76 PRO A O 1
ATOM 571 N N . SER A 1 77 ? -7.986 3.810 19.926 1.00 89.00 77 SER A N 1
ATOM 572 C CA . SER A 1 77 ? -6.565 3.647 19.594 1.00 89.00 77 SER A CA 1
ATOM 573 C C . SER A 1 77 ? -6.354 2.813 18.331 1.00 89.00 77 SER A C 1
ATOM 575 O O . SER A 1 77 ? -5.466 3.110 17.537 1.00 89.00 77 SER A O 1
ATOM 577 N N . ASP A 1 78 ? -7.207 1.816 18.094 1.00 90.19 78 ASP A N 1
ATOM 578 C CA . ASP A 1 78 ? -7.147 0.978 16.896 1.00 90.19 78 ASP A CA 1
ATOM 579 C C . ASP A 1 78 ? -7.410 1.768 15.614 1.00 90.19 78 ASP A C 1
ATOM 581 O O . ASP A 1 78 ? -6.761 1.529 14.596 1.00 90.19 78 ASP A O 1
ATOM 585 N N . VAL A 1 79 ? -8.316 2.747 15.661 1.00 92.44 79 VAL A N 1
ATOM 586 C CA . VAL A 1 79 ? -8.616 3.618 14.518 1.00 92.44 79 VAL A CA 1
ATOM 587 C C . VAL A 1 79 ? -7.437 4.546 14.240 1.00 92.44 79 VAL A C 1
ATOM 589 O O . VAL A 1 79 ? -7.053 4.698 13.083 1.00 92.44 79 VAL A O 1
ATOM 592 N N . LEU A 1 80 ? -6.807 5.102 15.281 1.00 92.75 80 LEU A N 1
ATOM 593 C CA . LEU A 1 80 ? -5.595 5.916 15.130 1.00 92.75 80 LEU A CA 1
ATOM 594 C C . LEU A 1 80 ? -4.431 5.098 14.556 1.00 92.75 80 LEU A C 1
ATOM 596 O O . LEU A 1 80 ? -3.781 5.525 13.605 1.00 92.75 80 LEU A O 1
ATOM 600 N N . ASN A 1 81 ? -4.216 3.883 15.064 1.00 95.38 81 ASN A N 1
ATOM 601 C CA . ASN A 1 81 ? -3.191 2.973 14.554 1.00 95.38 81 ASN A CA 1
ATOM 602 C C . ASN A 1 81 ? -3.436 2.606 13.083 1.00 95.38 81 ASN A C 1
ATOM 604 O O . ASN A 1 81 ? -2.494 2.569 12.287 1.00 95.38 81 ASN A O 1
ATOM 608 N N . LYS A 1 82 ? -4.696 2.357 12.699 1.00 95.56 82 LYS A N 1
ATOM 609 C CA . LYS A 1 82 ? -5.074 2.139 11.296 1.00 95.56 82 LYS A CA 1
ATOM 610 C C . LYS A 1 82 ? -4.842 3.391 10.456 1.00 95.56 82 LYS A C 1
ATOM 612 O O . LYS A 1 82 ? -4.289 3.267 9.372 1.00 95.56 82 LYS A O 1
ATOM 617 N N . ALA A 1 83 ? -5.180 4.581 10.944 1.00 95.81 83 ALA A N 1
ATOM 618 C CA . ALA A 1 83 ? -4.936 5.832 10.226 1.00 95.81 83 ALA A CA 1
ATOM 619 C C . ALA A 1 83 ? -3.437 6.082 9.986 1.00 95.81 83 ALA A C 1
ATOM 621 O O . ALA A 1 83 ? -3.042 6.433 8.876 1.00 95.81 83 ALA A O 1
ATOM 622 N N . HIS A 1 84 ? -2.586 5.826 10.984 1.00 97.44 84 HIS A N 1
ATOM 623 C CA . HIS A 1 84 ? -1.133 5.930 10.824 1.00 97.44 84 HIS A CA 1
ATOM 624 C C . HIS A 1 84 ? -0.606 4.946 9.777 1.00 97.44 84 HIS A C 1
ATOM 626 O O . HIS A 1 84 ? 0.095 5.347 8.853 1.00 97.44 84 HIS A O 1
ATOM 632 N N . LYS A 1 85 ? -1.010 3.672 9.859 1.00 97.25 85 LYS A N 1
ATOM 633 C CA . LYS A 1 85 ? -0.649 2.667 8.850 1.00 97.25 85 LYS A CA 1
ATOM 634 C C . LYS A 1 85 ? -1.157 3.052 7.455 1.00 97.25 85 LYS A C 1
ATOM 636 O O . LYS A 1 85 ? -0.434 2.874 6.482 1.00 97.25 85 LYS A O 1
ATOM 641 N N . PHE A 1 86 ? -2.374 3.595 7.353 1.00 97.94 86 PHE A N 1
ATOM 642 C CA . PHE A 1 86 ? -2.952 4.051 6.087 1.00 97.94 86 PHE A CA 1
ATOM 643 C C . PHE A 1 86 ? -2.063 5.123 5.463 1.00 97.94 86 PHE A C 1
ATOM 645 O O . PHE A 1 86 ? -1.728 5.016 4.289 1.00 97.94 86 PHE A O 1
ATOM 652 N N . LYS A 1 87 ? -1.619 6.102 6.262 1.00 97.94 87 LYS A N 1
ATOM 653 C CA . LYS A 1 87 ? -0.693 7.149 5.817 1.00 97.94 87 LYS A CA 1
ATOM 654 C C . LYS A 1 87 ? 0.602 6.553 5.250 1.00 97.94 87 LYS A C 1
ATOM 656 O O . LYS A 1 87 ? 0.998 6.925 4.151 1.00 97.94 87 LYS A O 1
ATOM 661 N N . THR A 1 88 ? 1.211 5.589 5.943 1.00 98.38 88 THR A N 1
ATOM 662 C CA . THR A 1 88 ? 2.445 4.927 5.480 1.00 98.38 88 THR A CA 1
ATOM 663 C C . THR A 1 88 ? 2.255 4.201 4.147 1.00 98.38 88 THR A C 1
ATOM 665 O O . THR A 1 88 ? 3.064 4.359 3.237 1.00 98.38 88 THR A O 1
ATOM 668 N N . TYR A 1 89 ? 1.181 3.420 3.993 1.00 98.12 89 TYR A N 1
ATOM 669 C CA . TYR A 1 89 ? 0.932 2.710 2.732 1.00 98.12 89 TYR A CA 1
ATOM 670 C C . TYR A 1 89 ? 0.523 3.645 1.600 1.00 98.12 89 TYR A C 1
ATOM 672 O O . TYR A 1 89 ? 0.849 3.373 0.449 1.00 98.12 89 TYR A O 1
ATOM 680 N N . TYR A 1 90 ? -0.149 4.752 1.917 1.00 98.31 90 TYR A N 1
ATOM 681 C CA . TYR A 1 90 ? -0.498 5.760 0.927 1.00 98.31 90 TYR A CA 1
ATOM 682 C C . TYR A 1 90 ? 0.755 6.416 0.349 1.00 98.31 90 TYR A C 1
ATOM 684 O O . TYR A 1 90 ? 0.859 6.542 -0.863 1.00 98.31 90 TYR A O 1
ATOM 692 N N . GLN A 1 91 ? 1.741 6.738 1.189 1.00 98.44 91 GLN A N 1
ATOM 693 C CA . GLN A 1 91 ? 3.021 7.278 0.730 1.00 98.44 91 GLN A CA 1
ATOM 694 C C . GLN A 1 91 ? 3.756 6.302 -0.204 1.00 98.44 91 GLN A C 1
ATOM 696 O O . GLN A 1 91 ? 4.275 6.704 -1.240 1.00 98.44 91 GLN A O 1
ATOM 701 N N . GLN A 1 92 ? 3.770 5.005 0.126 1.00 97.44 92 GLN A N 1
ATOM 702 C CA . GLN A 1 92 ? 4.356 3.980 -0.749 1.00 97.44 92 GLN A CA 1
ATOM 703 C C . GLN A 1 92 ? 3.614 3.877 -2.086 1.00 97.44 92 GLN A C 1
ATOM 705 O O . GLN A 1 92 ? 4.248 3.831 -3.138 1.00 97.44 92 GLN A O 1
ATOM 710 N N . TYR A 1 93 ? 2.279 3.863 -2.038 1.00 98.31 93 TYR A N 1
ATOM 711 C CA . TYR A 1 93 ? 1.427 3.845 -3.223 1.00 98.31 93 TYR A CA 1
ATOM 712 C C . TYR A 1 93 ? 1.687 5.061 -4.112 1.00 98.31 93 TYR A C 1
ATOM 714 O O . TYR A 1 93 ? 1.845 4.906 -5.314 1.00 98.31 93 TYR A O 1
ATOM 722 N N . GLU A 1 94 ? 1.759 6.255 -3.526 1.00 97.94 94 GLU A N 1
ATOM 723 C CA . GLU A 1 94 ? 1.969 7.511 -4.240 1.00 97.94 94 GLU A CA 1
ATOM 724 C C . GLU A 1 94 ? 3.320 7.530 -4.964 1.00 97.94 94 GLU A C 1
ATOM 726 O O . GLU A 1 94 ? 3.368 7.781 -6.168 1.00 97.94 94 GLU A O 1
ATOM 731 N N . THR A 1 95 ? 4.404 7.180 -4.269 1.00 97.94 95 THR A N 1
ATOM 732 C CA . THR A 1 95 ? 5.739 7.080 -4.876 1.00 97.94 95 THR A CA 1
ATOM 733 C C . THR A 1 95 ? 5.741 6.115 -6.058 1.00 97.94 95 THR A C 1
ATOM 735 O O . THR A 1 95 ? 6.208 6.452 -7.147 1.00 97.94 95 THR A O 1
ATOM 738 N N . LEU A 1 96 ? 5.178 4.921 -5.864 1.00 96.81 96 LEU A N 1
ATOM 739 C CA . LEU A 1 96 ? 5.152 3.882 -6.887 1.00 96.81 96 LEU A CA 1
ATOM 740 C C . LEU A 1 96 ? 4.221 4.253 -8.056 1.00 96.81 96 LEU A C 1
ATOM 742 O O . LEU A 1 96 ? 4.510 3.931 -9.206 1.00 96.81 96 LEU A O 1
ATOM 746 N N . HIS A 1 97 ? 3.142 4.991 -7.785 1.00 97.56 97 HIS A N 1
ATOM 747 C CA . HIS A 1 97 ? 2.241 5.536 -8.797 1.00 97.56 97 HIS A CA 1
ATOM 748 C C . HIS A 1 97 ? 2.955 6.549 -9.697 1.00 97.56 97 HIS A C 1
ATOM 750 O O . HIS A 1 97 ? 2.837 6.461 -10.920 1.00 97.56 97 HIS A O 1
ATOM 756 N N . TYR A 1 98 ? 3.715 7.489 -9.124 1.00 97.50 98 TYR A N 1
ATOM 757 C CA . TYR A 1 98 ? 4.495 8.446 -9.915 1.00 97.50 98 TYR A CA 1
ATOM 758 C C . TYR A 1 98 ? 5.584 7.759 -10.736 1.00 97.50 98 TYR A C 1
ATOM 760 O O . TYR A 1 98 ? 5.746 8.083 -11.909 1.00 97.50 98 TYR A O 1
ATOM 768 N N . GLU A 1 99 ? 6.282 6.782 -10.156 1.00 95.88 99 GLU A N 1
ATOM 769 C CA . GLU A 1 99 ? 7.300 6.016 -10.873 1.00 95.88 99 GLU A CA 1
ATOM 770 C C . GLU A 1 99 ? 6.710 5.279 -12.083 1.00 95.88 99 GLU A C 1
ATOM 772 O O . GLU A 1 99 ? 7.233 5.397 -13.186 1.00 95.88 99 GLU A O 1
ATOM 777 N N . ILE A 1 100 ? 5.597 4.560 -11.901 1.00 95.88 100 ILE A N 1
ATOM 778 C CA . ILE A 1 100 ? 4.913 3.853 -12.994 1.00 95.88 100 ILE A CA 1
ATOM 779 C C . ILE A 1 100 ? 4.412 4.834 -14.053 1.00 95.88 100 ILE A C 1
ATOM 781 O O . ILE A 1 100 ? 4.565 4.565 -15.237 1.00 95.88 100 ILE A O 1
ATOM 785 N N . THR A 1 101 ? 3.842 5.969 -13.639 1.00 95.00 101 THR A N 1
ATOM 786 C CA . THR A 1 101 ? 3.296 6.976 -14.565 1.00 95.00 101 THR A CA 1
ATOM 787 C C . THR A 1 101 ? 4.392 7.648 -15.394 1.00 95.00 101 THR A C 1
ATOM 789 O O . THR A 1 101 ? 4.148 8.051 -16.527 1.00 95.00 101 THR A O 1
ATOM 792 N N . ALA A 1 102 ? 5.605 7.765 -14.850 1.00 94.12 102 ALA A N 1
ATOM 793 C CA . ALA A 1 102 ? 6.755 8.309 -15.564 1.00 94.12 102 ALA A CA 1
ATOM 794 C C . ALA A 1 102 ? 7.372 7.324 -16.579 1.00 94.12 102 ALA A C 1
ATOM 796 O O . ALA A 1 102 ? 8.177 7.739 -17.413 1.00 94.12 102 ALA A O 1
ATOM 797 N N . LEU A 1 103 ? 7.028 6.032 -16.513 1.00 93.31 103 LEU A N 1
ATOM 798 C CA . LEU A 1 103 ? 7.533 4.994 -17.411 1.00 93.31 103 LEU A CA 1
ATOM 799 C C . LEU A 1 103 ? 6.527 4.717 -18.537 1.00 93.31 103 LEU A C 1
ATOM 801 O O . LEU A 1 103 ? 5.382 4.371 -18.280 1.00 93.31 103 LEU A O 1
ATOM 805 N N . ASP A 1 104 ? 6.983 4.779 -19.790 1.00 91.00 104 ASP A N 1
ATOM 806 C CA . ASP A 1 104 ? 6.158 4.459 -20.971 1.00 91.00 104 ASP A CA 1
ATOM 807 C C . ASP A 1 104 ? 5.815 2.957 -21.056 1.00 91.00 104 ASP A C 1
ATOM 809 O O . ASP A 1 104 ? 4.741 2.560 -21.497 1.00 91.00 104 ASP A O 1
ATOM 813 N N . ASN A 1 105 ? 6.722 2.105 -20.562 1.00 90.69 105 ASN A N 1
ATOM 814 C CA . ASN A 1 105 ? 6.544 0.655 -20.475 1.00 90.69 105 ASN A CA 1
ATOM 815 C C . ASN A 1 105 ? 6.821 0.181 -19.037 1.00 90.69 105 ASN A C 1
ATOM 817 O O . ASN A 1 105 ? 7.935 -0.264 -18.735 1.00 90.69 105 ASN A O 1
ATOM 821 N N . PRO A 1 106 ? 5.850 0.320 -18.115 1.00 88.69 106 PRO A N 1
ATOM 822 C CA . PRO A 1 106 ? 6.063 -0.008 -16.714 1.00 88.69 106 PRO A CA 1
ATOM 823 C C . PRO A 1 106 ? 6.183 -1.527 -16.494 1.00 88.69 106 PRO A C 1
ATOM 825 O O . PRO A 1 106 ? 5.423 -2.308 -17.073 1.00 88.69 106 PRO A O 1
ATOM 828 N N . PRO A 1 107 ? 7.106 -1.977 -15.624 1.00 93.56 107 PRO A N 1
ATOM 829 C CA . PRO A 1 107 ? 7.286 -3.395 -15.337 1.00 93.56 107 PRO A CA 1
ATOM 830 C C . PRO A 1 107 ? 6.068 -3.978 -14.607 1.00 93.56 107 PRO A C 1
ATOM 832 O O . PRO A 1 107 ? 5.531 -3.376 -13.672 1.00 93.56 107 PRO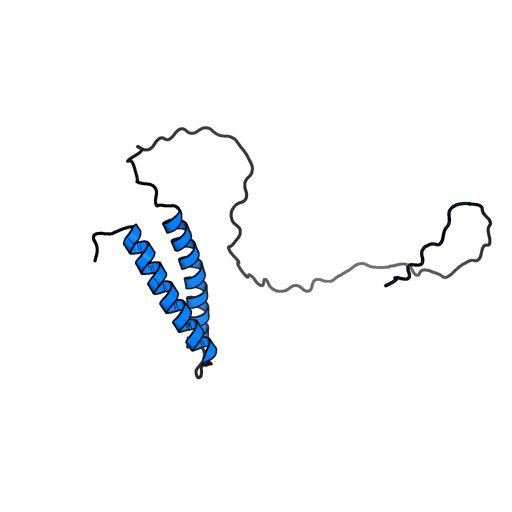 A O 1
ATOM 835 N N . HIS A 1 108 ? 5.667 -5.189 -15.004 1.00 92.56 108 HIS A N 1
ATOM 836 C CA . HIS A 1 108 ? 4.460 -5.852 -14.496 1.00 92.56 108 HIS A CA 1
ATOM 837 C C . HIS A 1 108 ? 4.471 -6.049 -12.971 1.00 92.56 108 HIS A C 1
ATOM 839 O O . HIS A 1 108 ? 3.445 -5.887 -12.320 1.00 92.56 108 HIS A O 1
ATOM 845 N N . GLU A 1 109 ? 5.637 -6.319 -12.384 1.00 94.88 109 GLU A N 1
ATOM 846 C CA . GLU A 1 109 ? 5.794 -6.488 -10.933 1.00 94.88 109 GLU A CA 1
ATOM 847 C C . GLU A 1 109 ? 5.422 -5.223 -10.146 1.00 94.88 109 GLU A C 1
ATOM 849 O O . GLU A 1 109 ? 4.777 -5.301 -9.096 1.00 94.88 109 GLU A O 1
ATOM 854 N N . LYS A 1 110 ? 5.782 -4.041 -10.668 1.00 93.19 110 LYS A N 1
ATOM 855 C CA . LYS A 1 110 ? 5.417 -2.767 -10.038 1.00 93.19 110 LYS A CA 1
ATOM 856 C C . LYS A 1 110 ? 3.922 -2.516 -10.182 1.00 93.19 110 LYS A C 1
ATOM 858 O O . LYS A 1 110 ? 3.289 -2.127 -9.211 1.00 93.19 110 LYS A O 1
ATOM 863 N N . LEU A 1 111 ? 3.329 -2.808 -11.341 1.00 95.19 111 LEU A N 1
ATOM 864 C CA . LEU A 1 111 ? 1.874 -2.714 -11.517 1.00 95.19 111 LEU A CA 1
ATOM 865 C C . LEU A 1 111 ? 1.114 -3.626 -10.547 1.00 95.19 111 LEU A C 1
ATOM 867 O O . LEU A 1 111 ? 0.162 -3.171 -9.917 1.00 95.19 111 LEU A O 1
ATOM 871 N N . ALA A 1 112 ? 1.552 -4.875 -10.380 1.00 96.81 112 ALA A N 1
ATOM 872 C CA . ALA A 1 112 ? 0.971 -5.789 -9.399 1.00 96.81 112 ALA A CA 1
ATOM 873 C C . ALA A 1 112 ? 1.063 -5.204 -7.979 1.00 96.81 112 ALA A C 1
ATOM 875 O O . ALA A 1 112 ? 0.053 -5.080 -7.291 1.00 96.81 112 ALA A O 1
ATOM 876 N N . SER A 1 113 ? 2.246 -4.713 -7.597 1.00 95.69 113 SER A N 1
ATOM 877 C CA . SER A 1 113 ? 2.465 -4.070 -6.294 1.00 95.69 113 SER A CA 1
ATOM 878 C C . SER A 1 113 ? 1.587 -2.824 -6.084 1.00 95.69 113 SER A C 1
ATOM 880 O O . SER A 1 113 ? 1.097 -2.587 -4.978 1.00 95.69 113 SER A O 1
ATOM 882 N N . LEU A 1 114 ? 1.356 -2.023 -7.133 1.00 97.00 114 LEU A N 1
ATOM 883 C CA . LEU A 1 114 ? 0.471 -0.852 -7.096 1.00 97.00 114 LEU A CA 1
ATOM 884 C C . LEU A 1 114 ? -0.977 -1.257 -6.797 1.00 97.00 114 LEU A C 1
ATOM 886 O O . LEU A 1 114 ? -1.644 -0.619 -5.978 1.00 97.00 114 LEU A O 1
ATOM 890 N N . LEU A 1 115 ? -1.459 -2.309 -7.464 1.00 97.31 115 LEU A N 1
ATOM 891 C CA . LEU A 1 115 ? -2.806 -2.839 -7.268 1.00 97.31 115 LEU A CA 1
ATOM 892 C C . LEU A 1 115 ? -2.972 -3.411 -5.856 1.00 97.31 115 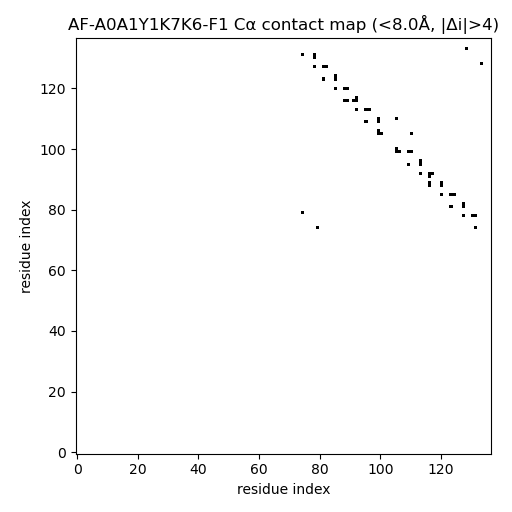LEU A C 1
ATOM 894 O O . LEU A 1 115 ? -3.944 -3.072 -5.182 1.00 97.31 115 LEU A O 1
ATOM 898 N N . ASP A 1 116 ? -1.987 -4.158 -5.361 1.00 97.75 116 ASP A N 1
ATOM 899 C CA . ASP A 1 116 ? -1.999 -4.695 -3.997 1.00 97.75 116 ASP A CA 1
ATOM 900 C C . ASP A 1 116 ? -2.064 -3.577 -2.942 1.00 97.75 116 ASP A C 1
ATOM 902 O O . ASP A 1 116 ? -2.860 -3.630 -1.996 1.00 97.75 116 ASP A O 1
ATOM 906 N N . LEU A 1 117 ? -1.256 -2.521 -3.108 1.00 97.88 117 LEU A N 1
ATOM 907 C CA . LEU A 1 117 ? -1.284 -1.352 -2.225 1.00 97.88 117 LEU A CA 1
ATOM 908 C C . LEU A 1 117 ? -2.633 -0.628 -2.287 1.00 97.88 117 LEU A C 1
ATOM 910 O O . LEU A 1 117 ? -3.175 -0.257 -1.241 1.00 97.88 117 LEU A O 1
ATOM 914 N N . ARG A 1 118 ? -3.205 -0.459 -3.484 1.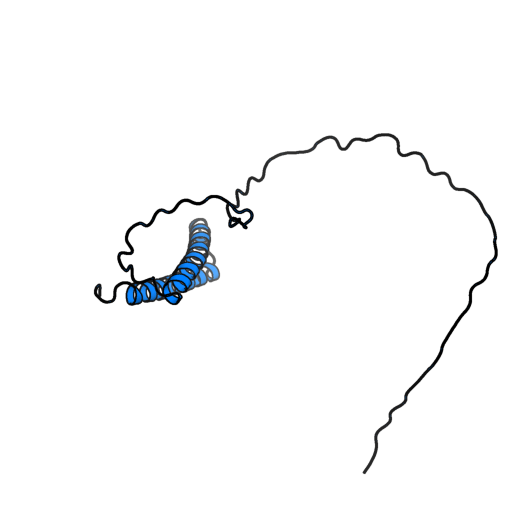00 97.88 118 ARG A N 1
ATOM 915 C CA . ARG A 1 118 ? -4.533 0.142 -3.676 1.00 97.88 118 ARG A CA 1
ATOM 916 C C . ARG A 1 118 ? -5.611 -0.646 -2.942 1.00 97.88 118 ARG A C 1
ATOM 918 O O . ARG A 1 118 ? -6.390 -0.052 -2.193 1.00 97.88 118 ARG A O 1
ATOM 925 N N . ASP A 1 119 ? -5.653 -1.959 -3.125 1.00 98.12 119 ASP A N 1
ATOM 926 C CA . ASP A 1 119 ? -6.674 -2.816 -2.522 1.00 98.12 119 ASP A CA 1
ATOM 927 C C . ASP A 1 119 ? -6.552 -2.812 -0.996 1.00 98.12 119 ASP A C 1
ATOM 929 O O . ASP A 1 119 ? -7.541 -2.657 -0.268 1.00 98.12 119 ASP A O 1
ATOM 933 N N . ARG A 1 120 ? -5.317 -2.845 -0.491 1.00 97.69 120 ARG A N 1
ATOM 934 C CA . ARG A 1 120 ? -5.035 -2.698 0.935 1.00 97.69 120 ARG A CA 1
ATOM 935 C C . ARG A 1 120 ? -5.509 -1.358 1.496 1.00 97.69 120 ARG A C 1
ATOM 937 O O . ARG A 1 120 ? -6.146 -1.332 2.552 1.00 97.69 120 ARG A O 1
ATOM 944 N N . LEU A 1 121 ? -5.250 -0.253 0.797 1.00 98.12 121 LEU A N 1
ATOM 945 C CA . LEU A 1 121 ? -5.733 1.073 1.186 1.00 98.12 121 LEU A CA 1
ATOM 946 C C . LEU A 1 121 ? -7.263 1.129 1.194 1.00 98.12 121 LEU A C 1
ATOM 948 O O . LEU A 1 121 ? -7.844 1.684 2.126 1.00 98.12 121 LEU A O 1
ATOM 952 N N . GLN A 1 122 ? -7.937 0.515 0.219 1.00 97.81 122 GLN A N 1
ATOM 953 C CA . GLN A 1 122 ? -9.400 0.446 0.192 1.00 97.81 122 GLN A CA 1
ATOM 954 C C . GLN A 1 122 ? -9.975 -0.339 1.375 1.00 97.81 122 GLN A C 1
ATOM 956 O O . GLN A 1 122 ? -10.982 0.076 1.954 1.00 97.81 122 GLN A O 1
ATOM 961 N N . ILE A 1 123 ? -9.351 -1.456 1.758 1.00 96.88 123 ILE A N 1
ATOM 962 C CA . ILE A 1 123 ? -9.740 -2.223 2.950 1.00 96.88 123 ILE A CA 1
ATOM 963 C C . ILE A 1 123 ? -9.590 -1.351 4.198 1.00 96.88 123 ILE A C 1
ATOM 965 O O . ILE A 1 123 ? -10.556 -1.149 4.929 1.00 96.88 123 ILE A O 1
ATOM 969 N N . MET A 1 124 ? -8.412 -0.763 4.402 1.00 96.06 124 MET A N 1
ATOM 970 C CA . MET A 1 124 ? -8.141 0.072 5.572 1.00 96.06 124 MET A CA 1
ATOM 971 C C . MET A 1 124 ? -9.056 1.293 5.656 1.00 96.06 124 MET A C 1
ATOM 973 O O . MET A 1 124 ? -9.549 1.618 6.734 1.00 96.06 124 MET A O 1
ATOM 977 N N . LYS A 1 125 ? -9.324 1.943 4.519 1.00 95.44 125 LYS A N 1
ATOM 978 C CA . LYS A 1 125 ? -10.281 3.044 4.420 1.00 95.44 125 LYS A CA 1
ATOM 979 C C . LYS A 1 125 ? -11.640 2.586 4.942 1.00 95.44 125 LYS A C 1
ATOM 981 O O . LYS A 1 125 ? -12.137 3.162 5.904 1.00 95.44 125 LYS A O 1
ATOM 986 N N . ARG A 1 126 ? -12.208 1.516 4.374 1.00 95.12 126 ARG A N 1
ATOM 987 C CA . ARG A 1 126 ? -13.506 0.971 4.810 1.00 95.12 126 ARG A CA 1
ATOM 988 C C . ARG A 1 126 ? -13.526 0.661 6.302 1.00 95.12 126 ARG A C 1
ATOM 990 O O . ARG A 1 126 ? -14.471 1.037 6.984 1.00 95.12 126 ARG A O 1
ATOM 997 N N . GLU A 1 127 ? -12.471 0.048 6.831 1.00 93.81 127 GLU A N 1
ATOM 998 C CA . GLU A 1 127 ? -12.377 -0.243 8.261 1.00 93.81 127 GLU A CA 1
ATOM 999 C C . GLU A 1 127 ? -12.379 1.016 9.135 1.00 93.81 127 GLU A C 1
ATOM 1001 O O . GLU A 1 127 ? -13.047 1.034 10.165 1.00 93.81 127 GLU A O 1
ATOM 1006 N N . ILE A 1 128 ? -11.651 2.065 8.745 1.00 92.50 128 ILE A N 1
ATOM 1007 C CA . ILE A 1 128 ? -11.619 3.337 9.479 1.00 92.50 128 ILE A CA 1
ATOM 1008 C C . ILE A 1 128 ? -13.000 4.004 9.439 1.00 92.50 128 ILE A C 1
ATOM 1010 O O . ILE A 1 128 ? -13.507 4.417 10.482 1.00 92.50 128 ILE A O 1
ATOM 1014 N N . TYR A 1 129 ? -13.637 4.066 8.265 1.00 90.25 129 TYR A N 1
ATOM 1015 C CA . TYR A 1 129 ? -14.963 4.674 8.112 1.00 90.25 129 TYR A CA 1
ATOM 1016 C C . TYR A 1 129 ? -16.042 3.907 8.877 1.00 90.25 129 TYR A C 1
ATOM 1018 O O . TYR A 1 129 ? -16.827 4.534 9.580 1.00 90.25 129 TYR A O 1
ATOM 1026 N N . LYS A 1 130 ? -16.023 2.570 8.842 1.00 89.00 130 LYS A N 1
ATOM 1027 C CA . LYS A 1 130 ? -16.954 1.730 9.606 1.00 89.00 130 LYS A CA 1
ATOM 1028 C C . LYS A 1 130 ? -16.880 1.993 11.113 1.00 89.00 130 LYS A C 1
ATOM 1030 O O . LYS A 1 130 ? -17.898 1.980 11.794 1.00 89.00 130 LYS A O 1
ATOM 1035 N N . GLN A 1 131 ? -15.679 2.225 11.643 1.00 82.56 131 GLN A N 1
ATOM 1036 C CA . GLN A 1 131 ? -15.465 2.452 13.078 1.00 82.56 131 GLN A CA 1
ATOM 1037 C C . GLN A 1 131 ? -15.738 3.902 13.510 1.00 82.56 131 GLN A C 1
ATOM 1039 O O . GLN A 1 131 ? -16.007 4.149 14.684 1.00 82.56 131 GLN A O 1
ATOM 1044 N N . TYR A 1 132 ? -15.656 4.863 12.585 1.00 76.75 132 TYR A N 1
ATOM 1045 C CA . TYR A 1 132 ? -15.866 6.286 12.870 1.00 76.75 132 TYR A CA 1
ATOM 1046 C C . TYR A 1 132 ? -17.289 6.768 12.543 1.00 76.75 132 TYR A C 1
ATOM 1048 O O . TYR A 1 132 ? -17.774 7.716 13.155 1.00 76.75 132 TYR A O 1
ATOM 1056 N N . SER A 1 133 ? -17.961 6.135 11.582 1.00 66.69 133 SER A N 1
ATOM 1057 C CA . SER A 1 133 ? -19.274 6.543 11.081 1.00 66.69 133 SER A CA 1
ATOM 1058 C C . SER A 1 133 ? -20.088 5.325 10.624 1.00 66.69 133 SER A C 1
ATOM 1060 O O . SER A 1 133 ? -20.231 5.110 9.420 1.00 66.69 133 SER A O 1
ATOM 1062 N N . PRO A 1 134 ? -20.641 4.542 11.566 1.00 62.00 134 PRO A N 1
ATOM 1063 C CA . PRO A 1 134 ? -21.477 3.385 11.244 1.00 62.00 134 PRO A CA 1
ATOM 1064 C C . PRO A 1 134 ? -22.773 3.744 10.485 1.00 62.00 134 PRO A C 1
ATOM 1066 O O . PRO A 1 134 ? -23.357 2.861 9.874 1.00 62.00 134 PRO A O 1
ATOM 1069 N N . ASP A 1 135 ? -23.195 5.016 10.475 1.00 55.97 135 ASP A N 1
ATOM 1070 C CA . ASP A 1 135 ? -24.470 5.484 9.894 1.00 55.97 135 ASP A CA 1
ATOM 1071 C C . ASP A 1 135 ? -24.375 6.043 8.452 1.00 55.97 135 ASP A C 1
ATOM 1073 O O . ASP 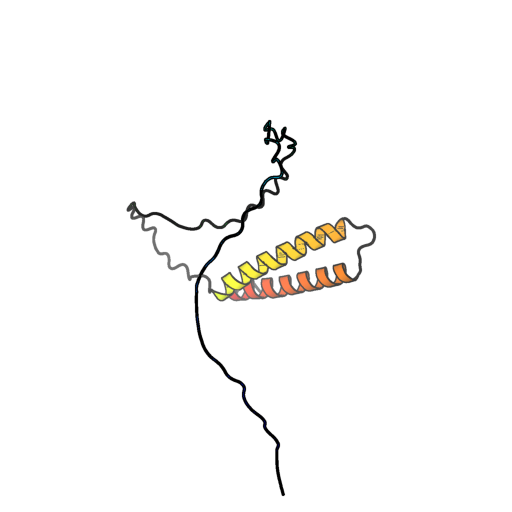A 1 135 ? -25.273 6.759 8.013 1.00 55.97 135 ASP A O 1
ATOM 1077 N N . ARG A 1 136 ? -23.277 5.814 7.711 1.00 57.25 136 ARG A N 1
ATOM 1078 C CA . ARG A 1 136 ? -23.058 6.411 6.367 1.00 57.25 136 ARG A CA 1
ATOM 1079 C C . ARG A 1 136 ? -23.018 5.416 5.201 1.00 57.25 136 ARG A C 1
ATOM 1081 O O . ARG A 1 136 ? -22.524 5.789 4.136 1.00 57.25 136 ARG A O 1
ATOM 1088 N N . GLU A 1 137 ? -23.488 4.188 5.410 1.00 46.22 137 GLU A N 1
ATOM 1089 C CA . GLU A 1 137 ? -23.619 3.170 4.351 1.00 46.22 137 GLU A CA 1
ATOM 1090 C C . GLU A 1 137 ? -24.982 3.237 3.654 1.00 46.22 137 GLU A C 1
ATOM 1092 O O . GLU A 1 137 ? -26.000 3.430 4.358 1.00 46.22 137 GLU A O 1
#

InterPro domains:
  IPR059558 RNA polymerase II elongation factor ell1, C-terminal domain [PF28522] (79-125)